Protein AF-S9W972-F1 (afdb_monomer_lite)

Radius of gyration: 30.28 Å; chains: 1; bounding box: 109×32×55 Å

Organism: NCBI:txid28005

Sequence (146 aa):
MIIKNVKKYFSFEVTILDDKNIRRRFRASNYQSTTKVKPFICTMPMRLDEGWNQIQFNLSDFTRRAYGTNYLETLRVQVHANCRIRRLYFSDRLYAEEELPPEFKLFLPISQQTQMQQQQQQQQQYQEEEEQGGHPQGDFGGEGAQ

pLDDT: mean 80.53, std 17.39, range [40.62, 97.19]

Structure (mmCIF, N/CA/C/O backbone):
data_AF-S9W972-F1
#
_entry.id   AF-S9W972-F1
#
loop_
_atom_site.group_PDB
_atom_site.id
_atom_site.type_symbol
_atom_site.label_atom_id
_atom_site.label_alt_id
_atom_site.label_comp_id
_atom_site.label_asym_id
_atom_site.label_entity_id
_atom_site.label_seq_id
_atom_site.pdbx_PDB_ins_code
_atom_site.Cartn_x
_atom_site.Cartn_y
_atom_site.Cartn_z
_atom_site.occupancy
_atom_site.B_iso_or_equiv
_atom_site.auth_seq_id
_atom_site.auth_comp_id
_atom_site.auth_asym_id
_atom_site.auth_atom_id
_atom_site.pdbx_PDB_model_num
ATOM 1 N N . MET A 1 1 ? -8.237 -0.457 1.711 1.00 89.56 1 MET A N 1
ATOM 2 C CA . MET A 1 1 ? -8.123 -1.247 2.961 1.00 89.56 1 MET A CA 1
ATOM 3 C C . MET A 1 1 ? -8.530 -0.383 4.145 1.00 89.56 1 MET A C 1
ATOM 5 O O . MET A 1 1 ? -8.123 0.766 4.198 1.00 89.56 1 MET A O 1
ATOM 9 N N . ILE A 1 2 ? -9.308 -0.915 5.085 1.00 90.75 2 ILE A N 1
ATOM 10 C CA . ILE A 1 2 ? -9.729 -0.210 6.303 1.00 90.75 2 ILE A CA 1
ATOM 11 C C . ILE A 1 2 ? -9.046 -0.852 7.510 1.00 90.75 2 ILE A C 1
ATOM 13 O O . ILE A 1 2 ? -9.285 -2.032 7.796 1.00 90.75 2 ILE A O 1
ATOM 17 N N . ILE A 1 3 ? -8.230 -0.078 8.227 1.00 92.62 3 ILE A N 1
ATOM 18 C CA . ILE A 1 3 ? -7.484 -0.544 9.402 1.00 92.62 3 ILE A CA 1
ATOM 19 C C . ILE A 1 3 ? -7.641 0.397 10.593 1.00 92.62 3 ILE A C 1
ATOM 21 O O . ILE A 1 3 ? -7.738 1.607 10.426 1.00 92.62 3 ILE A O 1
ATOM 25 N N . LYS A 1 4 ? -7.625 -0.143 11.813 1.00 91.56 4 LYS A N 1
ATOM 26 C CA . LYS A 1 4 ? -7.513 0.658 13.036 1.00 91.56 4 LYS A CA 1
ATOM 27 C C . LYS A 1 4 ? -6.048 0.817 13.422 1.00 91.56 4 LYS A C 1
ATOM 29 O O . LYS A 1 4 ? -5.347 -0.185 13.594 1.00 91.56 4 LYS A O 1
ATOM 34 N N . ASN A 1 5 ? -5.619 2.057 13.619 1.00 90.38 5 ASN A N 1
ATOM 35 C CA . ASN A 1 5 ? -4.315 2.363 14.184 1.00 90.38 5 ASN A CA 1
ATOM 36 C C . ASN A 1 5 ? -4.315 2.052 15.690 1.00 90.38 5 ASN A C 1
ATOM 38 O O . ASN A 1 5 ? -5.145 2.562 16.442 1.00 90.38 5 ASN A O 1
ATOM 42 N N . VAL A 1 6 ? -3.383 1.204 16.127 1.00 90.62 6 VAL A N 1
ATOM 43 C CA . VAL A 1 6 ? -3.184 0.827 17.540 1.00 90.62 6 VAL A CA 1
ATOM 44 C C . VAL A 1 6 ? -1.919 1.454 18.139 1.00 90.62 6 VAL A C 1
ATOM 46 O O . VAL A 1 6 ? -1.418 0.964 19.146 1.00 90.62 6 VAL A O 1
ATOM 49 N N . LYS A 1 7 ? -1.385 2.516 17.512 1.00 87.75 7 LYS A N 1
ATOM 50 C CA . LYS A 1 7 ? -0.168 3.239 17.932 1.00 87.75 7 LYS A CA 1
ATOM 51 C C . LYS A 1 7 ? 1.073 2.335 18.057 1.00 87.75 7 LYS A C 1
ATOM 53 O O . LYS A 1 7 ? 1.954 2.581 18.872 1.00 87.75 7 LYS A O 1
ATOM 58 N N . LYS A 1 8 ? 1.147 1.275 17.245 1.00 91.25 8 LYS A N 1
ATOM 59 C CA . LYS A 1 8 ? 2.287 0.343 17.159 1.00 91.25 8 LYS A CA 1
ATOM 60 C C . LYS A 1 8 ? 2.819 0.274 15.732 1.00 91.25 8 LYS A C 1
ATOM 62 O O . LYS A 1 8 ? 2.168 0.736 14.794 1.00 91.25 8 LYS A O 1
ATOM 67 N N . TYR A 1 9 ? 3.993 -0.329 15.559 1.00 92.38 9 TYR A N 1
ATOM 68 C CA . TYR A 1 9 ? 4.568 -0.529 14.234 1.00 92.38 9 TYR A CA 1
ATOM 69 C C . TYR A 1 9 ? 3.726 -1.475 13.389 1.00 92.38 9 TYR A C 1
ATOM 71 O O . TYR A 1 9 ? 3.408 -2.587 13.809 1.00 92.38 9 TYR A O 1
ATOM 79 N N . PHE A 1 10 ? 3.405 -0.999 12.193 1.00 93.44 10 PHE A N 1
ATOM 80 C CA . PHE A 1 10 ? 2.565 -1.659 11.215 1.00 93.44 10 PHE A CA 1
ATOM 81 C C . PHE A 1 10 ? 3.199 -1.542 9.831 1.00 93.44 10 PHE A C 1
ATOM 83 O O . PHE A 1 10 ? 3.764 -0.508 9.455 1.00 93.44 10 PHE A O 1
ATOM 90 N N . SER A 1 11 ? 3.072 -2.612 9.057 1.00 94.62 11 SER A N 1
ATOM 91 C CA . SER A 1 11 ? 3.451 -2.633 7.655 1.00 94.62 11 SER A CA 1
ATOM 92 C C . SER A 1 11 ? 2.576 -3.601 6.868 1.00 94.62 11 SER A C 1
ATOM 94 O O . SER A 1 11 ? 2.007 -4.553 7.404 1.00 94.62 11 SER A O 1
ATOM 96 N N . PHE A 1 12 ? 2.484 -3.369 5.566 1.00 95.69 12 PHE A N 1
ATOM 97 C CA . PHE A 1 12 ? 1.918 -4.330 4.630 1.00 95.69 12 PHE A CA 1
ATOM 98 C C . PHE A 1 12 ? 2.777 -4.394 3.372 1.00 95.69 12 PHE A C 1
ATOM 100 O O . PHE A 1 12 ? 3.486 -3.445 3.027 1.00 95.69 12 PHE A O 1
ATOM 107 N N . GLU A 1 13 ? 2.722 -5.535 2.699 1.00 96.44 13 GLU A N 1
ATOM 108 C CA . GLU A 1 13 ? 3.431 -5.812 1.461 1.00 96.44 13 GLU A CA 1
ATOM 109 C C . GLU A 1 13 ? 2.458 -6.260 0.380 1.00 96.44 13 GLU A C 1
ATOM 111 O O . GLU A 1 13 ? 1.607 -7.116 0.607 1.00 96.44 13 GLU A O 1
ATOM 116 N N . VAL A 1 14 ? 2.626 -5.719 -0.819 1.00 97.00 14 VAL A N 1
ATOM 117 C CA . VAL A 1 14 ? 1.921 -6.158 -2.021 1.00 97.00 14 VAL A CA 1
ATOM 118 C C . VAL A 1 14 ? 2.957 -6.563 -3.053 1.00 97.00 14 VAL A C 1
ATOM 120 O O . VAL A 1 14 ? 3.853 -5.789 -3.382 1.00 97.00 14 VAL A O 1
ATOM 123 N N . THR A 1 15 ? 2.862 -7.794 -3.538 1.00 97.00 15 THR A N 1
ATOM 124 C CA . THR A 1 15 ? 3.679 -8.300 -4.641 1.00 97.00 15 THR A CA 1
ATOM 125 C C . THR A 1 15 ? 2.872 -8.203 -5.920 1.00 97.00 15 THR A C 1
ATOM 127 O O . THR A 1 15 ? 1.765 -8.735 -5.984 1.00 97.00 15 THR A O 1
ATOM 130 N N . ILE A 1 16 ? 3.438 -7.540 -6.918 1.00 96.38 16 ILE A N 1
ATOM 131 C CA . ILE A 1 16 ? 2.837 -7.308 -8.227 1.00 96.38 16 ILE A CA 1
ATOM 132 C C . ILE A 1 16 ? 3.680 -7.940 -9.331 1.00 96.38 16 ILE A C 1
ATOM 134 O O . ILE A 1 16 ? 4.880 -8.181 -9.147 1.00 96.38 16 ILE A O 1
ATOM 138 N N . LEU A 1 17 ? 3.044 -8.158 -10.474 1.00 96.69 17 LEU A N 1
ATOM 139 C CA . LEU A 1 17 ? 3.691 -8.457 -11.741 1.00 96.69 17 LEU A CA 1
ATOM 140 C C . LEU A 1 17 ? 3.626 -7.216 -12.641 1.00 96.69 17 LEU A C 1
ATOM 142 O O . LEU A 1 17 ? 2.575 -6.575 -12.737 1.00 96.69 17 LEU A O 1
ATOM 146 N N . ASP A 1 18 ? 4.751 -6.864 -13.259 1.00 94.69 18 ASP A N 1
ATOM 147 C CA . ASP A 1 18 ? 4.829 -5.785 -14.247 1.00 94.69 18 ASP A CA 1
ATOM 148 C C . ASP A 1 18 ? 4.800 -6.312 -15.694 1.00 94.69 18 ASP A C 1
ATOM 150 O O . ASP A 1 18 ? 4.931 -7.513 -15.934 1.00 94.69 18 ASP A O 1
ATOM 154 N N . ASP A 1 19 ? 4.655 -5.406 -16.664 1.00 94.81 19 ASP A N 1
ATOM 155 C CA . ASP A 1 19 ? 4.678 -5.700 -18.110 1.00 94.81 19 ASP A CA 1
ATOM 156 C C . ASP A 1 19 ? 5.986 -6.331 -18.623 1.00 94.81 19 ASP A C 1
ATOM 158 O O . ASP A 1 19 ? 6.006 -6.946 -19.690 1.00 94.81 19 ASP A O 1
ATOM 162 N N . LYS A 1 20 ? 7.070 -6.241 -17.848 1.00 93.19 20 LYS A N 1
ATOM 163 C CA . LYS A 1 20 ? 8.351 -6.911 -18.111 1.00 93.19 20 LYS A CA 1
ATOM 164 C C . LYS A 1 20 ? 8.431 -8.298 -17.474 1.00 93.19 20 LYS A C 1
ATOM 166 O O . LYS A 1 20 ? 9.500 -8.908 -17.485 1.00 93.19 20 LYS A O 1
ATOM 171 N N . ASN A 1 21 ? 7.321 -8.799 -16.932 1.00 93.75 21 ASN A N 1
ATOM 172 C CA . ASN A 1 21 ? 7.218 -10.081 -16.244 1.00 93.75 21 ASN A CA 1
ATOM 173 C C . ASN A 1 21 ? 8.147 -10.190 -15.013 1.00 93.75 21 ASN A C 1
ATOM 175 O O . ASN A 1 21 ? 8.567 -11.275 -14.605 1.00 93.75 21 ASN A O 1
ATOM 179 N N . ILE A 1 22 ? 8.489 -9.050 -14.407 1.00 94.44 22 ILE A N 1
ATOM 180 C CA . ILE A 1 22 ? 9.294 -8.931 -13.196 1.00 94.44 22 ILE A CA 1
ATOM 181 C C . ILE A 1 22 ? 8.360 -8.790 -12.000 1.00 94.44 22 ILE A C 1
ATOM 183 O O . ILE A 1 22 ? 7.452 -7.959 -11.946 1.00 94.44 22 ILE A O 1
ATOM 187 N N . ARG A 1 23 ? 8.638 -9.590 -10.971 1.00 95.62 23 ARG A N 1
ATOM 188 C CA . ARG A 1 23 ? 7.923 -9.520 -9.699 1.00 95.62 23 ARG A CA 1
ATOM 189 C C . ARG A 1 23 ? 8.503 -8.403 -8.850 1.00 95.62 23 ARG A C 1
ATOM 191 O O . ARG A 1 23 ? 9.686 -8.430 -8.500 1.00 95.62 23 ARG A O 1
ATOM 198 N N . ARG A 1 24 ? 7.663 -7.441 -8.480 1.00 95.44 24 ARG A N 1
ATOM 199 C CA . ARG A 1 24 ? 8.056 -6.309 -7.634 1.00 95.44 24 ARG A CA 1
ATOM 200 C C . ARG A 1 24 ? 7.228 -6.274 -6.374 1.00 95.44 24 ARG A C 1
ATOM 202 O O . ARG A 1 24 ? 6.072 -6.684 -6.355 1.00 95.44 24 ARG A O 1
ATOM 209 N N . ARG A 1 25 ? 7.828 -5.774 -5.304 1.00 97.19 25 ARG A N 1
ATOM 210 C CA . ARG A 1 25 ? 7.195 -5.721 -3.997 1.00 97.19 25 ARG A CA 1
ATOM 211 C C . ARG A 1 25 ? 7.101 -4.297 -3.489 1.00 97.19 25 ARG A C 1
ATOM 213 O O . ARG A 1 25 ? 8.107 -3.622 -3.305 1.00 97.19 25 ARG A O 1
ATOM 220 N N . PHE A 1 26 ? 5.891 -3.879 -3.179 1.00 96.75 26 PHE A N 1
ATOM 221 C CA . PHE A 1 26 ? 5.610 -2.629 -2.504 1.00 96.75 26 PHE A CA 1
ATOM 222 C C . PHE A 1 26 ? 5.425 -2.902 -1.023 1.00 96.75 26 PHE A C 1
ATOM 224 O O . PHE A 1 26 ? 4.502 -3.611 -0.643 1.00 96.75 26 PHE A O 1
ATOM 231 N N . ARG A 1 27 ? 6.304 -2.356 -0.186 1.00 96.38 27 ARG A N 1
ATOM 232 C CA . ARG A 1 27 ? 6.153 -2.372 1.267 1.00 96.38 27 ARG A CA 1
ATOM 233 C C . ARG A 1 27 ? 5.784 -0.973 1.718 1.00 96.38 27 ARG A C 1
ATOM 235 O O . ARG A 1 27 ? 6.561 -0.048 1.508 1.00 96.38 27 ARG A O 1
ATOM 242 N N . ALA A 1 28 ? 4.652 -0.822 2.381 1.00 95.31 28 ALA A N 1
ATOM 243 C CA . ALA A 1 28 ? 4.316 0.416 3.060 1.00 95.31 28 ALA A CA 1
ATOM 244 C C . ALA A 1 28 ? 4.444 0.193 4.572 1.00 95.31 28 ALA A C 1
ATOM 246 O O . ALA A 1 28 ? 4.014 -0.842 5.085 1.00 95.31 28 ALA A O 1
ATOM 247 N N . SER A 1 29 ? 5.049 1.140 5.291 1.00 94.31 29 SER A N 1
ATOM 248 C CA . SER A 1 29 ? 5.272 1.017 6.738 1.00 94.31 29 SER A CA 1
ATOM 249 C C . SER A 1 29 ? 5.208 2.352 7.469 1.00 94.31 29 SER A C 1
ATOM 251 O O . SER A 1 29 ? 5.536 3.387 6.895 1.00 94.31 29 SER A O 1
ATOM 253 N N . ASN A 1 30 ? 4.791 2.332 8.737 1.00 92.50 30 ASN A N 1
ATOM 254 C CA . ASN A 1 30 ? 4.650 3.541 9.560 1.00 92.50 30 ASN A CA 1
ATOM 255 C C . ASN A 1 30 ? 5.916 3.928 10.349 1.00 92.50 30 ASN A C 1
ATOM 257 O O . ASN A 1 30 ? 5.959 4.993 10.953 1.00 92.50 30 ASN A O 1
ATOM 261 N N . TYR A 1 31 ? 6.943 3.076 10.347 1.00 89.25 31 TYR A N 1
ATOM 262 C CA . TYR A 1 31 ? 8.236 3.324 10.999 1.00 89.25 31 TYR A CA 1
ATOM 263 C C . TYR A 1 31 ? 9.314 3.818 10.029 1.00 89.25 31 TYR A C 1
ATOM 265 O O . TYR A 1 31 ? 10.445 4.089 10.427 1.00 89.25 31 TYR A O 1
ATOM 273 N N . GLN A 1 32 ? 8.990 3.891 8.741 1.00 89.19 32 GLN A N 1
ATOM 274 C CA . GLN A 1 32 ? 9.898 4.380 7.723 1.00 89.19 32 GLN A CA 1
ATOM 275 C C . GLN A 1 32 ? 9.545 5.822 7.377 1.00 89.19 32 GLN A C 1
ATOM 277 O O . GLN A 1 32 ? 8.376 6.132 7.181 1.00 89.19 32 GLN A O 1
ATOM 282 N N . SER A 1 33 ? 10.557 6.684 7.278 1.00 89.69 33 SER A N 1
ATOM 283 C CA . SER A 1 33 ? 10.365 8.114 6.986 1.00 89.69 33 SER A CA 1
ATOM 284 C C . SER A 1 33 ? 10.619 8.472 5.522 1.00 89.69 33 SER A C 1
ATOM 286 O O . SER A 1 33 ? 10.138 9.495 5.048 1.00 89.69 33 SER A O 1
ATOM 288 N N . THR A 1 34 ? 11.379 7.644 4.798 1.00 91.31 34 THR A N 1
ATOM 289 C CA . THR A 1 34 ? 11.816 7.928 3.425 1.00 91.31 34 THR A CA 1
ATOM 290 C C . THR A 1 34 ? 11.442 6.811 2.463 1.00 91.31 34 THR A C 1
ATOM 292 O O . THR A 1 34 ? 11.602 5.621 2.763 1.00 91.31 34 THR A O 1
ATOM 295 N N . THR A 1 35 ? 10.978 7.207 1.278 1.00 93.88 35 THR A N 1
ATOM 296 C CA . THR A 1 35 ? 10.753 6.281 0.169 1.00 93.88 35 THR A CA 1
ATOM 297 C C . THR A 1 35 ? 12.096 5.803 -0.369 1.00 93.88 35 THR A C 1
ATOM 299 O O . THR A 1 35 ? 12.976 6.610 -0.659 1.00 93.88 35 THR A O 1
ATOM 302 N N . LYS A 1 36 ? 12.261 4.487 -0.512 1.00 93.56 36 LYS A N 1
ATOM 303 C CA . LYS A 1 36 ? 13.447 3.883 -1.132 1.00 93.56 36 LYS A CA 1
ATOM 304 C C . LYS A 1 36 ? 13.006 2.938 -2.234 1.00 93.56 36 LYS A C 1
ATOM 306 O O . LYS A 1 36 ? 12.277 1.982 -1.972 1.00 93.56 36 LYS A O 1
ATOM 311 N N . VAL A 1 37 ? 13.482 3.197 -3.444 1.00 94.94 37 VAL A N 1
ATOM 312 C CA . VAL A 1 37 ? 13.213 2.366 -4.615 1.00 94.94 37 VAL A CA 1
ATOM 313 C C . VAL A 1 37 ? 14.435 1.493 -4.869 1.00 94.94 37 VAL A C 1
ATOM 315 O O . VAL A 1 37 ? 15.520 1.989 -5.155 1.00 94.94 37 VAL A O 1
ATOM 318 N N . LYS A 1 38 ? 14.268 0.180 -4.726 1.00 94.25 38 LYS A N 1
ATOM 319 C CA . LYS A 1 38 ? 15.233 -0.840 -5.156 1.00 94.25 38 LYS A CA 1
ATOM 320 C C . LYS A 1 38 ? 14.619 -1.641 -6.307 1.00 94.25 38 LYS A C 1
ATOM 322 O O . LYS A 1 38 ? 13.391 -1.683 -6.399 1.00 94.25 38 LYS A O 1
ATOM 327 N N . PRO A 1 39 ? 15.415 -2.351 -7.128 1.00 91.81 39 PRO A N 1
ATOM 328 C CA . PRO A 1 39 ? 14.909 -3.067 -8.303 1.00 91.81 39 PRO A CA 1
ATOM 329 C C . PRO A 1 39 ? 13.693 -3.970 -8.031 1.00 91.81 39 PRO A C 1
ATOM 331 O O . PRO A 1 39 ? 12.717 -3.916 -8.770 1.00 91.81 39 PRO A O 1
ATOM 334 N N . PHE A 1 40 ? 13.700 -4.726 -6.930 1.00 94.06 40 PHE A N 1
ATOM 335 C CA . PHE A 1 40 ? 12.621 -5.670 -6.597 1.00 94.06 40 PHE A CA 1
ATOM 336 C C . PHE A 1 40 ? 11.715 -5.218 -5.451 1.00 94.06 40 PHE A C 1
ATOM 338 O O . PHE A 1 40 ? 10.687 -5.843 -5.198 1.00 94.06 40 PHE A O 1
ATOM 345 N N . ILE A 1 41 ? 12.103 -4.174 -4.715 1.00 95.31 41 ILE A N 1
ATOM 346 C CA . ILE A 1 41 ? 11.344 -3.699 -3.559 1.00 95.31 41 ILE A CA 1
ATOM 347 C C . ILE A 1 41 ? 11.308 -2.177 -3.508 1.00 95.31 41 ILE A C 1
ATOM 349 O O . ILE A 1 41 ? 12.343 -1.515 -3.509 1.00 95.31 41 ILE A O 1
ATOM 353 N N . CYS A 1 42 ? 10.108 -1.629 -3.400 1.00 95.81 42 CYS A N 1
ATOM 354 C CA . CYS A 1 42 ? 9.879 -0.230 -3.102 1.00 95.81 42 CYS A CA 1
ATOM 355 C C . CYS A 1 42 ? 9.314 -0.139 -1.688 1.00 95.81 42 CYS A C 1
ATOM 357 O O . CYS A 1 42 ? 8.270 -0.718 -1.385 1.00 95.81 42 CYS A O 1
ATOM 359 N N . THR A 1 43 ? 10.028 0.553 -0.808 1.00 95.69 43 THR A N 1
ATOM 360 C CA . THR A 1 43 ? 9.593 0.778 0.568 1.00 95.69 43 THR A CA 1
ATOM 361 C C . THR A 1 43 ? 9.099 2.210 0.712 1.00 95.69 43 THR A C 1
ATOM 363 O O . THR A 1 43 ? 9.873 3.130 0.444 1.00 95.69 43 THR A O 1
ATOM 366 N N . MET A 1 44 ? 7.852 2.398 1.137 1.00 95.25 44 MET A N 1
ATOM 367 C CA . MET A 1 44 ? 7.198 3.701 1.259 1.00 95.25 44 MET A CA 1
ATOM 368 C C . MET A 1 44 ? 6.801 3.988 2.712 1.00 95.25 44 MET A C 1
ATOM 370 O O . MET A 1 44 ? 6.358 3.076 3.424 1.00 95.25 44 MET A O 1
ATOM 374 N N . PRO A 1 45 ? 6.933 5.248 3.152 1.00 94.06 45 PRO A N 1
ATOM 375 C CA . PRO A 1 45 ? 6.390 5.692 4.423 1.00 94.06 45 PRO A CA 1
ATOM 376 C C . PRO A 1 45 ? 4.857 5.747 4.346 1.00 94.06 45 PRO A C 1
ATOM 378 O O . PRO A 1 45 ? 4.291 6.097 3.311 1.00 94.06 45 PRO A O 1
ATOM 381 N N . MET A 1 46 ? 4.179 5.443 5.449 1.00 91.50 46 MET A N 1
ATOM 382 C CA . MET A 1 46 ? 2.766 5.771 5.640 1.00 91.50 46 MET A CA 1
ATOM 383 C C . MET A 1 46 ? 2.580 6.511 6.957 1.00 91.50 46 MET A C 1
ATOM 385 O O . MET A 1 46 ? 3.266 6.231 7.940 1.00 91.50 46 MET A O 1
ATOM 389 N N . ARG A 1 47 ? 1.609 7.416 6.988 1.00 89.38 47 ARG A N 1
ATOM 390 C CA . ARG A 1 47 ? 1.105 8.007 8.225 1.00 89.38 47 ARG A CA 1
ATOM 391 C C . ARG A 1 47 ? -0.287 7.450 8.481 1.00 89.38 47 ARG A C 1
ATOM 393 O O . ARG A 1 47 ? -1.036 7.222 7.536 1.00 89.38 47 ARG A O 1
ATOM 400 N N . LEU A 1 48 ? -0.570 7.162 9.744 1.00 89.62 48 LEU A N 1
ATOM 401 C CA . LEU A 1 48 ? -1.857 6.651 10.196 1.00 89.62 48 LEU A CA 1
ATOM 402 C C . LEU A 1 48 ? -2.354 7.571 11.296 1.00 89.62 48 LEU A C 1
ATOM 404 O O . LEU A 1 48 ? -1.636 7.791 12.274 1.00 89.62 48 LEU A O 1
ATOM 408 N N . ASP A 1 49 ? -3.581 8.042 11.153 1.00 89.94 49 ASP A N 1
ATOM 409 C CA . ASP A 1 49 ? -4.246 8.867 12.149 1.00 89.94 49 ASP A CA 1
ATOM 410 C C . ASP A 1 49 ? -4.787 7.997 13.287 1.00 89.94 49 ASP A C 1
ATOM 412 O O . ASP A 1 49 ? -4.767 6.758 13.232 1.00 89.94 49 ASP A O 1
ATOM 416 N N . GLU A 1 50 ? -5.237 8.625 14.368 1.00 88.38 50 GLU A N 1
ATOM 417 C CA . GLU A 1 50 ? -5.859 7.902 15.472 1.00 88.38 50 GLU A CA 1
ATOM 418 C C . GLU A 1 50 ? -7.231 7.347 15.056 1.00 88.38 50 GLU A C 1
ATOM 420 O O . GLU A 1 50 ? -8.041 8.030 14.442 1.00 88.38 50 GLU A O 1
ATOM 425 N N . GLY A 1 51 ? -7.510 6.084 15.399 1.00 89.44 51 GLY A N 1
ATOM 426 C CA . GLY A 1 51 ? -8.787 5.444 15.072 1.00 89.44 51 GLY A CA 1
ATOM 427 C C . GLY A 1 51 ? -8.772 4.648 13.764 1.00 89.44 51 GLY A C 1
ATOM 428 O O . GLY A 1 51 ? -7.810 3.929 13.473 1.00 89.44 51 GLY A O 1
ATOM 429 N N . TRP A 1 52 ? -9.892 4.671 13.038 1.00 90.00 52 TRP A N 1
ATOM 430 C CA . TRP A 1 52 ? -10.084 3.921 11.793 1.00 90.00 52 TRP A CA 1
ATOM 431 C C . TRP A 1 52 ? -9.585 4.729 10.596 1.00 90.00 52 TRP A C 1
ATOM 433 O O . TRP A 1 52 ? -10.041 5.836 10.361 1.00 90.00 52 TRP A O 1
ATOM 443 N N . ASN A 1 53 ? -8.678 4.139 9.826 1.00 89.81 53 ASN A N 1
ATOM 444 C CA . ASN A 1 53 ? -8.053 4.736 8.657 1.00 89.81 53 ASN A CA 1
ATOM 445 C C . ASN A 1 53 ? -8.449 3.953 7.404 1.00 89.81 53 ASN A C 1
ATOM 447 O O . ASN A 1 53 ? -8.340 2.720 7.373 1.00 89.81 53 ASN A O 1
ATOM 451 N N . GLN A 1 54 ? -8.848 4.666 6.354 1.00 89.19 54 GLN A N 1
ATOM 452 C CA . GLN A 1 54 ? -9.035 4.098 5.025 1.00 89.19 54 GLN A CA 1
ATOM 453 C C . GLN A 1 54 ? -7.779 4.342 4.187 1.00 89.19 54 GLN A C 1
ATOM 455 O O . GLN A 1 54 ? -7.507 5.446 3.736 1.00 89.19 54 GLN A O 1
ATOM 460 N N . ILE A 1 55 ? -7.014 3.279 3.959 1.00 89.81 55 ILE A N 1
ATOM 461 C CA . ILE A 1 55 ? -5.821 3.303 3.118 1.00 89.81 55 ILE A CA 1
ATOM 462 C C . ILE A 1 55 ? -6.211 2.932 1.697 1.00 89.81 55 ILE A C 1
ATOM 464 O O . ILE A 1 55 ? -6.709 1.829 1.438 1.00 89.81 55 ILE A O 1
ATOM 468 N N . GLN A 1 56 ? -5.922 3.836 0.776 1.00 90.56 56 GLN A N 1
ATOM 469 C CA . GLN A 1 56 ? -6.019 3.609 -0.656 1.00 90.56 56 GLN A CA 1
ATOM 470 C C . GLN A 1 56 ? -4.609 3.488 -1.218 1.00 90.56 56 GLN A C 1
ATOM 472 O O . GLN A 1 56 ? -3.727 4.285 -0.901 1.00 90.56 56 GLN A O 1
ATOM 477 N N . PHE A 1 57 ? -4.381 2.449 -2.012 1.00 92.75 57 PHE A N 1
ATOM 478 C CA . PHE A 1 57 ? -3.055 2.130 -2.511 1.00 92.75 57 PHE A CA 1
ATOM 479 C C . PHE A 1 57 ? -3.121 1.910 -4.018 1.00 92.75 57 PHE A C 1
ATOM 481 O O . PHE A 1 57 ? -3.526 0.843 -4.475 1.00 92.75 57 PHE A O 1
ATOM 488 N N . ASN A 1 58 ? -2.764 2.943 -4.784 1.00 93.31 58 ASN A N 1
ATOM 489 C CA . ASN A 1 58 ? -2.844 2.894 -6.238 1.00 93.31 58 ASN A CA 1
ATOM 490 C C . ASN A 1 58 ? -1.642 2.148 -6.841 1.00 93.31 58 ASN A C 1
ATOM 492 O O . ASN A 1 58 ? -0.581 2.725 -7.085 1.00 93.31 58 ASN A O 1
ATOM 496 N N . LEU A 1 59 ? -1.823 0.851 -7.087 1.00 93.00 59 LEU A N 1
ATOM 497 C CA . LEU A 1 59 ? -0.780 -0.029 -7.610 1.00 93.00 59 LEU A CA 1
ATOM 498 C C . LEU A 1 59 ? -0.287 0.378 -9.003 1.00 93.00 59 LEU A C 1
ATOM 500 O O . LEU A 1 59 ? 0.918 0.295 -9.256 1.00 93.00 59 LEU A O 1
ATOM 504 N N . SER A 1 60 ? -1.169 0.845 -9.889 1.00 92.56 60 SER A N 1
ATOM 505 C CA . SER A 1 60 ? -0.787 1.221 -11.254 1.00 92.56 60 SER A CA 1
ATOM 506 C C . SER A 1 60 ? 0.119 2.451 -11.255 1.00 92.56 60 SER A C 1
ATOM 508 O O . SER A 1 60 ? 1.220 2.412 -11.812 1.00 92.56 60 SER A O 1
ATOM 510 N N . ASP A 1 61 ? -0.268 3.493 -10.522 1.00 93.69 61 ASP A N 1
ATOM 511 C CA . ASP A 1 61 ? 0.522 4.717 -10.404 1.00 93.69 61 ASP A CA 1
ATOM 512 C C . ASP A 1 61 ? 1.859 4.488 -9.700 1.00 93.69 61 ASP A C 1
ATOM 514 O O . ASP A 1 61 ? 2.869 5.093 -10.070 1.00 93.69 61 ASP A O 1
ATOM 518 N N . PHE A 1 62 ? 1.898 3.649 -8.659 1.00 94.12 62 PHE A N 1
ATOM 519 C CA . PHE A 1 62 ? 3.151 3.357 -7.961 1.00 94.12 62 PHE A CA 1
ATOM 520 C C . PHE A 1 62 ? 4.119 2.558 -8.833 1.00 94.12 62 PHE A C 1
ATOM 522 O O . PHE A 1 62 ? 5.317 2.840 -8.820 1.00 94.12 62 PHE A O 1
ATOM 529 N N . THR A 1 63 ? 3.617 1.619 -9.635 1.00 93.94 63 THR A N 1
ATOM 530 C CA . THR A 1 63 ? 4.438 0.838 -10.576 1.00 93.94 63 THR A CA 1
ATOM 531 C C . THR A 1 63 ? 5.030 1.727 -11.665 1.00 93.94 63 THR A C 1
ATOM 533 O O . THR A 1 63 ? 6.238 1.669 -11.926 1.00 93.94 63 THR A O 1
ATOM 536 N N . ARG A 1 64 ? 4.222 2.645 -12.207 1.00 94.62 64 ARG A N 1
ATOM 537 C CA . ARG A 1 64 ? 4.673 3.616 -13.206 1.00 94.62 64 ARG A CA 1
ATOM 538 C C . ARG A 1 64 ? 5.691 4.601 -12.635 1.00 94.62 64 ARG A C 1
ATOM 540 O O . ARG A 1 64 ? 6.727 4.819 -13.252 1.00 94.62 64 ARG A O 1
ATOM 547 N N . ARG A 1 65 ? 5.445 5.158 -11.445 1.00 93.38 65 ARG A N 1
ATOM 548 C CA . ARG A 1 65 ? 6.343 6.150 -10.823 1.00 93.38 65 ARG A CA 1
ATOM 549 C C . ARG A 1 65 ? 7.659 5.562 -10.322 1.00 93.38 65 ARG A C 1
ATOM 551 O O . ARG A 1 65 ? 8.686 6.217 -10.438 1.00 93.38 65 ARG A O 1
ATOM 558 N N . ALA A 1 66 ? 7.643 4.358 -9.751 1.00 93.62 66 ALA A N 1
ATOM 559 C CA . ALA A 1 66 ? 8.850 3.757 -9.185 1.00 93.62 66 ALA A CA 1
ATOM 560 C C . ALA A 1 66 ? 9.742 3.097 -10.247 1.00 93.62 66 ALA A C 1
ATOM 562 O O . ALA A 1 66 ? 10.963 3.123 -10.111 1.00 93.62 66 ALA A O 1
ATOM 563 N N . TYR A 1 67 ? 9.148 2.493 -11.281 1.00 93.31 67 TYR A N 1
ATOM 564 C CA . TYR A 1 67 ? 9.874 1.624 -12.214 1.00 93.31 67 TYR A CA 1
ATOM 565 C C . TYR A 1 67 ? 9.677 1.968 -13.694 1.00 93.31 67 TYR A C 1
ATOM 567 O O . TYR A 1 67 ? 10.346 1.372 -14.536 1.00 93.31 67 TYR A O 1
ATOM 575 N N . GLY A 1 68 ? 8.774 2.896 -14.031 1.00 93.94 68 GLY A N 1
ATOM 576 C CA . GLY A 1 68 ? 8.464 3.233 -15.424 1.00 93.94 68 GLY A CA 1
ATOM 577 C C . GLY A 1 68 ? 7.801 2.089 -16.197 1.00 93.94 68 GLY A C 1
ATOM 578 O O . GLY A 1 68 ? 7.954 2.007 -17.409 1.00 93.94 68 GLY A O 1
ATOM 579 N N . THR A 1 69 ? 7.111 1.184 -15.496 1.00 94.88 69 THR A N 1
ATOM 580 C CA . THR A 1 69 ? 6.449 -0.011 -16.062 1.00 94.88 69 THR A CA 1
ATOM 581 C C . THR A 1 69 ? 4.962 0.004 -15.734 1.00 94.88 69 THR A C 1
ATOM 583 O O . THR A 1 69 ? 4.539 0.727 -14.825 1.00 94.88 69 THR A O 1
ATOM 586 N N . ASN A 1 70 ? 4.162 -0.771 -16.462 1.00 95.06 70 ASN A N 1
ATOM 587 C CA . ASN A 1 70 ? 2.732 -0.884 -16.192 1.00 95.06 70 ASN A CA 1
ATOM 588 C C . ASN A 1 70 ? 2.426 -2.036 -15.231 1.00 95.06 70 ASN A C 1
ATOM 590 O O . ASN A 1 70 ? 3.096 -3.068 -15.224 1.00 95.06 70 ASN A O 1
ATOM 594 N N . TYR A 1 71 ? 1.397 -1.833 -14.411 1.00 94.06 71 TYR A N 1
ATOM 595 C CA . TYR A 1 71 ? 0.844 -2.860 -13.535 1.00 94.06 71 TYR A CA 1
ATOM 596 C C . TYR A 1 71 ? 0.005 -3.846 -14.355 1.00 94.06 71 TYR A C 1
ATOM 598 O O . TYR A 1 71 ? -0.865 -3.410 -15.108 1.00 94.06 71 TYR A O 1
ATOM 606 N N . LEU A 1 72 ? 0.256 -5.146 -14.185 1.00 94.38 72 LEU A N 1
ATOM 607 C CA . LEU A 1 72 ? -0.555 -6.219 -14.765 1.00 94.38 72 LEU A CA 1
ATOM 608 C C . LEU A 1 72 ? -1.486 -6.820 -13.714 1.00 94.38 72 LEU A C 1
ATOM 610 O O . LEU A 1 72 ? -2.704 -6.697 -13.806 1.00 94.38 72 LEU A O 1
ATOM 614 N N . GLU A 1 73 ? -0.910 -7.451 -12.693 1.00 94.06 73 GLU A N 1
ATOM 615 C CA . GLU A 1 73 ? -1.677 -8.167 -11.678 1.00 94.06 73 GLU A CA 1
ATOM 616 C C . GLU A 1 73 ? -1.015 -8.131 -10.299 1.00 94.06 73 GLU A C 1
ATOM 618 O O . GLU A 1 73 ? 0.184 -7.873 -10.141 1.00 94.06 73 GLU A O 1
ATOM 623 N N . THR A 1 74 ? -1.819 -8.413 -9.276 1.00 95.69 74 THR A N 1
ATOM 624 C CA . THR A 1 74 ? -1.357 -8.573 -7.899 1.00 95.69 74 THR A CA 1
ATOM 625 C C . THR A 1 74 ? -1.247 -10.054 -7.579 1.00 95.69 74 THR A C 1
ATOM 627 O O . THR A 1 74 ? -2.240 -10.769 -7.588 1.00 95.69 74 THR A O 1
ATOM 630 N N . LEU A 1 75 ? -0.045 -10.499 -7.224 1.00 95.88 75 LEU A N 1
ATOM 631 C CA . LEU A 1 75 ? 0.243 -11.900 -6.916 1.00 95.88 75 LEU A CA 1
ATOM 632 C C . LEU A 1 75 ? -0.037 -12.241 -5.451 1.00 95.88 75 LEU A C 1
ATOM 634 O O . LEU A 1 75 ? -0.509 -13.328 -5.128 1.00 95.88 75 LEU A O 1
ATOM 638 N N . ARG A 1 76 ? 0.323 -11.341 -4.529 1.00 96.00 76 ARG A N 1
ATOM 639 C CA . ARG A 1 76 ? 0.222 -11.612 -3.089 1.00 96.00 76 ARG A CA 1
ATOM 640 C C . ARG A 1 76 ? 0.083 -10.334 -2.285 1.00 96.00 76 ARG A C 1
ATOM 642 O O . ARG A 1 76 ? 0.870 -9.409 -2.462 1.00 96.00 76 ARG A O 1
ATOM 649 N N . VAL A 1 77 ? -0.830 -10.343 -1.321 1.00 95.94 77 VAL A N 1
ATOM 650 C CA . VAL A 1 77 ? -0.926 -9.322 -0.273 1.00 95.94 77 VAL A CA 1
ATOM 651 C C . VAL A 1 77 ? -0.532 -9.953 1.062 1.00 95.94 77 VAL A C 1
ATOM 653 O O . VAL A 1 77 ? -1.025 -11.019 1.420 1.00 95.94 77 VAL A O 1
ATOM 656 N N . GLN A 1 78 ? 0.385 -9.320 1.786 1.00 95.88 78 GLN A N 1
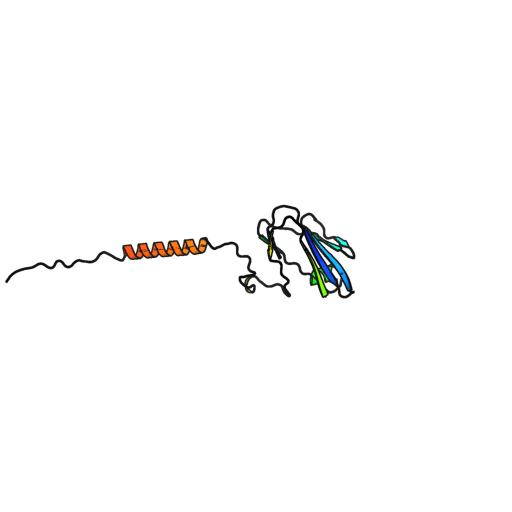ATOM 657 C CA . GLN A 1 78 ? 0.772 -9.690 3.144 1.00 95.88 78 GLN A CA 1
ATOM 658 C C . GLN A 1 78 ? 0.525 -8.504 4.062 1.00 95.88 78 GLN A C 1
ATOM 660 O O . GLN A 1 78 ? 0.986 -7.397 3.795 1.00 95.88 78 GLN A O 1
ATOM 665 N N . VAL A 1 79 ? -0.165 -8.739 5.167 1.00 94.44 79 VAL A N 1
ATOM 666 C CA . VAL A 1 79 ? -0.381 -7.725 6.195 1.00 94.44 79 VAL A CA 1
ATOM 667 C C . VAL A 1 79 ? 0.319 -8.199 7.460 1.00 94.44 79 VAL A C 1
ATOM 669 O O . VAL A 1 79 ? 0.101 -9.329 7.893 1.00 94.44 79 VAL A O 1
ATOM 672 N N . HIS A 1 80 ? 1.203 -7.368 8.015 1.00 93.19 80 HIS A N 1
ATOM 673 C CA . HIS A 1 80 ? 1.944 -7.701 9.231 1.00 93.19 80 HIS A CA 1
ATOM 674 C C . HIS A 1 80 ? 1.109 -7.418 10.489 1.00 93.19 80 HIS A C 1
ATOM 676 O O . HIS A 1 80 ? 0.026 -6.829 10.431 1.00 93.19 80 HIS A O 1
ATOM 682 N N . ALA A 1 81 ? 1.616 -7.869 11.639 1.00 89.75 81 ALA A N 1
ATOM 683 C CA . ALA A 1 81 ? 0.952 -7.769 12.937 1.00 89.75 81 ALA A CA 1
ATOM 684 C C . ALA A 1 81 ? 0.670 -6.315 13.386 1.00 89.75 81 ALA A C 1
ATOM 686 O O . ALA A 1 81 ? 1.043 -5.343 12.732 1.00 89.75 81 ALA A O 1
ATOM 687 N N . ASN A 1 82 ? 0.031 -6.177 14.554 1.00 89.12 82 ASN A N 1
ATOM 688 C CA . ASN A 1 82 ? -0.318 -4.896 15.182 1.00 89.12 82 ASN A CA 1
ATOM 689 C C . ASN A 1 82 ? -1.261 -4.011 14.349 1.00 89.12 82 ASN A C 1
ATOM 691 O O . ASN A 1 82 ? -1.141 -2.788 14.345 1.00 89.12 82 ASN A O 1
ATOM 695 N N . CYS A 1 83 ? -2.239 -4.615 13.683 1.00 88.19 83 CYS A N 1
ATOM 696 C CA . CYS A 1 83 ? -3.361 -3.899 13.087 1.00 88.19 83 CYS A CA 1
ATOM 697 C C . CYS A 1 83 ? -4.681 -4.584 13.443 1.00 88.19 83 CYS A C 1
ATOM 699 O O . CYS A 1 83 ? -4.718 -5.779 13.733 1.00 88.19 83 CYS A O 1
ATOM 701 N N . ARG A 1 84 ? -5.781 -3.825 13.421 1.00 91.56 84 ARG A N 1
ATOM 702 C CA . ARG A 1 84 ? -7.126 -4.412 13.347 1.00 91.56 84 ARG A CA 1
ATOM 703 C C . ARG A 1 84 ? -7.688 -4.106 11.974 1.00 91.56 84 ARG A C 1
ATOM 705 O O . ARG A 1 84 ? -7.908 -2.941 11.654 1.00 91.56 84 ARG A O 1
ATOM 712 N N . ILE A 1 85 ? -7.885 -5.135 11.166 1.00 91.38 85 ILE A N 1
ATOM 713 C CA . ILE A 1 85 ? -8.395 -5.000 9.803 1.00 91.38 85 ILE A CA 1
ATOM 714 C C . ILE A 1 85 ? -9.914 -5.137 9.863 1.00 91.38 85 ILE A C 1
ATOM 716 O O . ILE A 1 85 ? -10.418 -6.097 10.437 1.00 91.38 85 ILE A O 1
ATOM 720 N N . ARG A 1 86 ? -10.643 -4.180 9.281 1.00 90.31 86 ARG A N 1
ATOM 721 C CA . ARG A 1 86 ? -12.097 -4.311 9.084 1.00 90.31 86 ARG A CA 1
ATOM 722 C C . ARG A 1 86 ? -12.398 -4.903 7.718 1.00 90.31 86 ARG A C 1
ATOM 724 O O . ARG A 1 86 ? -13.230 -5.791 7.612 1.00 90.31 86 ARG A O 1
ATOM 731 N N . ARG A 1 87 ? -11.745 -4.382 6.672 1.00 88.75 87 ARG A N 1
ATOM 732 C CA . ARG A 1 87 ? -11.973 -4.775 5.273 1.00 88.75 87 ARG A CA 1
ATOM 733 C C . ARG A 1 87 ? -10.703 -4.615 4.442 1.00 88.75 87 ARG A C 1
ATOM 735 O O . ARG A 1 87 ? -10.004 -3.603 4.552 1.00 88.75 87 ARG A O 1
ATOM 742 N N . LEU A 1 88 ? -10.457 -5.569 3.554 1.00 90.75 88 LEU A N 1
ATOM 743 C CA . LEU A 1 88 ? -9.454 -5.491 2.498 1.00 90.75 88 LEU A CA 1
ATOM 744 C C . LEU A 1 88 ? -10.133 -5.906 1.195 1.00 90.75 88 LEU A C 1
ATOM 746 O O . LEU A 1 88 ? -10.702 -6.987 1.118 1.00 90.75 88 LEU A O 1
ATOM 750 N N . TYR A 1 89 ? -10.115 -5.016 0.211 1.00 90.69 89 TYR A N 1
ATOM 751 C CA . TYR A 1 89 ? -10.752 -5.214 -1.084 1.00 90.69 89 TYR A CA 1
ATOM 752 C C . TYR A 1 89 ? -9.912 -4.538 -2.165 1.00 90.69 89 TYR A C 1
ATOM 754 O O . TYR A 1 89 ? -9.161 -3.599 -1.874 1.00 90.69 89 TYR A O 1
ATOM 762 N N . PHE A 1 90 ? -10.053 -5.029 -3.391 1.00 90.75 90 PHE A N 1
ATOM 763 C CA . PHE A 1 90 ? -9.538 -4.384 -4.590 1.00 90.75 90 PHE A CA 1
ATOM 764 C C . PHE A 1 90 ? -10.644 -3.542 -5.219 1.00 90.75 90 PHE A C 1
ATOM 766 O O . PHE A 1 90 ? -11.820 -3.893 -5.146 1.00 90.75 90 PHE A O 1
ATOM 773 N N . SER A 1 91 ? -10.260 -2.424 -5.818 1.00 88.25 91 SER A N 1
ATOM 774 C CA . SER A 1 91 ? -11.153 -1.546 -6.565 1.00 88.25 91 SER A CA 1
ATOM 775 C C . SER A 1 91 ? -10.461 -1.148 -7.857 1.00 88.25 91 SER A C 1
ATOM 777 O O . SER A 1 91 ? -9.278 -0.816 -7.828 1.00 88.25 91 SER A O 1
ATOM 779 N N . ASP A 1 92 ? -11.201 -1.166 -8.962 1.00 84.00 92 ASP A N 1
ATOM 780 C CA . ASP A 1 92 ? -10.686 -0.762 -10.275 1.00 84.00 92 ASP A CA 1
ATOM 781 C C . ASP A 1 92 ? -10.413 0.750 -10.337 1.00 84.00 92 ASP A C 1
ATOM 783 O O . ASP A 1 92 ? -9.373 1.206 -10.805 1.00 84.00 92 ASP A O 1
ATOM 787 N N . ARG A 1 93 ? -11.314 1.538 -9.740 1.00 82.25 93 ARG A N 1
ATOM 788 C CA . ARG A 1 93 ? -11.211 2.997 -9.653 1.00 82.25 93 ARG A CA 1
ATOM 789 C C . ARG A 1 93 ? -11.356 3.504 -8.226 1.00 82.25 93 ARG A C 1
ATOM 791 O O . ARG A 1 93 ? -11.778 2.779 -7.322 1.00 82.25 93 ARG A O 1
ATOM 798 N N . LEU A 1 94 ? -11.014 4.775 -8.041 1.00 79.38 94 LEU A N 1
ATOM 799 C CA . LEU A 1 94 ? -11.266 5.489 -6.801 1.00 79.38 94 LEU A CA 1
ATOM 800 C C . LEU A 1 94 ? -12.760 5.819 -6.701 1.00 79.38 94 LEU A C 1
ATOM 802 O O . LEU A 1 94 ? -13.234 6.737 -7.359 1.00 79.38 94 LEU A O 1
ATOM 806 N N . TYR A 1 95 ? -13.489 5.056 -5.890 1.00 77.69 95 TYR A N 1
ATOM 807 C CA . TYR A 1 95 ? -14.892 5.336 -5.590 1.00 77.69 95 TYR A CA 1
ATOM 808 C C . TYR A 1 95 ? -15.000 6.365 -4.463 1.00 77.69 95 TYR A C 1
ATOM 810 O O . TYR A 1 95 ? -14.341 6.225 -3.426 1.00 77.69 95 TYR A O 1
ATOM 818 N N . ALA A 1 96 ? -15.842 7.378 -4.665 1.00 72.50 96 ALA A N 1
ATOM 819 C CA . ALA A 1 96 ? -16.239 8.299 -3.606 1.00 72.50 96 ALA A CA 1
ATOM 820 C C . ALA A 1 96 ? -17.148 7.587 -2.592 1.00 72.50 96 ALA A C 1
ATOM 822 O O . ALA A 1 96 ? -17.775 6.573 -2.906 1.00 72.50 96 ALA A O 1
ATOM 823 N N . GLU A 1 97 ? -17.233 8.116 -1.368 1.00 69.44 97 GLU A N 1
ATOM 824 C CA . GLU A 1 97 ? -18.037 7.506 -0.301 1.00 69.44 97 GLU A CA 1
ATOM 825 C C . GLU A 1 97 ? -19.510 7.347 -0.696 1.00 69.44 97 GLU A C 1
ATOM 827 O O . GLU A 1 97 ? -20.128 6.355 -0.331 1.00 69.44 97 GLU A O 1
ATOM 832 N N . GLU A 1 98 ? -20.055 8.253 -1.506 1.00 69.12 98 GLU A N 1
ATOM 833 C CA . GLU A 1 98 ? -21.444 8.225 -1.977 1.00 69.12 98 GLU A CA 1
ATOM 834 C C . GLU A 1 98 ? -21.766 7.004 -2.850 1.00 69.12 98 GLU A C 1
ATOM 836 O O . GLU A 1 98 ? -22.818 6.390 -2.665 1.00 69.12 98 GLU A O 1
ATOM 841 N N . GLU A 1 99 ? -20.836 6.612 -3.727 1.00 70.31 99 GLU A N 1
ATOM 842 C CA . GLU A 1 99 ? -20.979 5.480 -4.656 1.00 70.31 99 GLU A CA 1
ATOM 843 C C . GLU A 1 99 ? -20.714 4.124 -3.991 1.00 70.31 99 GLU A C 1
ATOM 845 O O . GLU A 1 99 ? -21.050 3.071 -4.538 1.00 70.31 99 GLU A O 1
ATOM 850 N N . LEU A 1 100 ? -20.085 4.126 -2.813 1.00 68.81 100 LEU A N 1
ATOM 851 C CA . LEU A 1 100 ? -19.781 2.903 -2.087 1.00 68.81 100 LEU A CA 1
ATOM 852 C C . LEU A 1 100 ? -21.074 2.322 -1.489 1.00 68.81 100 LEU A C 1
ATOM 854 O O . LEU A 1 100 ? -21.804 3.028 -0.782 1.00 68.81 100 LEU A O 1
ATOM 858 N N . PRO A 1 101 ? -21.352 1.020 -1.693 1.00 71.31 101 PRO A N 1
ATOM 859 C CA . PRO A 1 101 ? -22.456 0.357 -1.014 1.00 71.31 101 PRO A CA 1
ATOM 860 C C . PRO A 1 101 ? -22.357 0.545 0.513 1.00 71.31 101 PRO A C 1
ATOM 862 O O . PRO A 1 101 ? -21.246 0.692 1.043 1.00 71.31 101 PRO A O 1
ATOM 865 N N . PRO A 1 102 ? -23.476 0.492 1.261 1.00 64.88 102 PRO A N 1
ATOM 866 C CA . PRO A 1 102 ? -23.469 0.631 2.724 1.00 64.88 102 PRO A CA 1
ATOM 867 C C . PRO A 1 102 ? -22.493 -0.337 3.416 1.00 64.88 102 PRO A C 1
ATOM 869 O O . PRO A 1 102 ? -21.881 -0.026 4.437 1.00 64.88 102 PRO A O 1
ATOM 872 N N . GLU A 1 103 ? -22.272 -1.500 2.807 1.00 63.72 103 GLU A N 1
ATOM 873 C CA . GLU A 1 103 ? -21.320 -2.516 3.249 1.00 63.72 103 GLU A CA 1
ATOM 874 C C . GLU A 1 103 ? -19.849 -2.127 3.097 1.00 63.72 103 GLU A C 1
ATOM 876 O O . GLU A 1 103 ? -19.001 -2.829 3.631 1.00 63.72 103 GLU A O 1
ATOM 881 N N . PHE A 1 104 ? -19.511 -1.037 2.411 1.00 60.91 104 PHE A N 1
ATOM 882 C CA . PHE A 1 104 ? -18.136 -0.555 2.253 1.00 60.91 104 PHE A CA 1
ATOM 883 C C . PHE A 1 104 ? -17.897 0.808 2.904 1.00 60.91 104 PHE A C 1
ATOM 885 O O . PHE A 1 104 ? -16.750 1.101 3.247 1.00 60.91 104 PHE A O 1
ATOM 892 N N . LYS A 1 105 ? -18.962 1.571 3.185 1.00 64.62 105 LYS A N 1
ATOM 893 C CA . LYS A 1 105 ? -18.910 2.836 3.931 1.00 64.62 105 LYS A CA 1
ATOM 894 C C . LYS A 1 105 ? -18.323 2.653 5.334 1.00 64.62 105 LYS A C 1
ATOM 896 O O . LYS A 1 105 ? -18.530 1.625 6.004 1.00 64.62 105 LYS A O 1
ATOM 901 N N . LEU A 1 106 ? -17.558 3.650 5.776 1.00 61.12 106 LEU A N 1
ATOM 902 C CA . LEU A 1 106 ? -16.906 3.670 7.081 1.00 61.12 106 LEU A CA 1
ATOM 903 C C . LEU A 1 106 ? -17.879 4.211 8.134 1.00 61.12 106 LEU A C 1
ATOM 905 O O . LEU A 1 106 ? -17.630 5.233 8.756 1.00 61.12 106 LEU A O 1
ATOM 909 N N . PHE A 1 107 ? -18.991 3.515 8.373 1.00 57.66 107 PHE A N 1
ATOM 910 C CA . PHE A 1 107 ? -19.879 3.908 9.463 1.00 57.66 107 PHE A CA 1
ATOM 911 C C . PHE A 1 107 ? -19.136 3.747 10.797 1.00 57.66 107 PHE A C 1
ATOM 913 O O . PHE A 1 107 ? -18.799 2.625 11.210 1.00 57.66 107 PHE A O 1
ATOM 920 N N . LEU A 1 108 ? -18.851 4.879 11.446 1.00 56.00 108 LEU A N 1
ATOM 921 C CA . LEU A 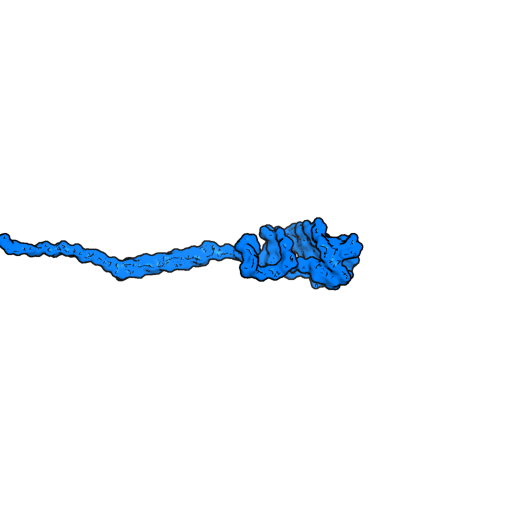1 108 ? -18.840 4.966 12.902 1.00 56.00 108 LEU A CA 1
ATOM 922 C C . LEU A 1 108 ? -20.263 4.620 13.372 1.00 56.00 108 LEU A C 1
ATOM 924 O O . LEU A 1 108 ? -21.219 4.917 12.656 1.00 56.00 108 LEU A O 1
ATOM 928 N N . PRO A 1 109 ? -20.447 3.943 14.511 1.00 47.03 109 PRO A N 1
ATOM 929 C CA . PRO A 1 109 ? -21.783 3.616 14.984 1.00 47.03 109 PRO A CA 1
ATOM 930 C C . PRO A 1 109 ? -22.517 4.915 15.355 1.00 47.03 109 PRO A C 1
ATOM 932 O O . PRO A 1 109 ? -22.350 5.432 16.452 1.00 47.03 109 PRO A O 1
ATOM 935 N N . ILE A 1 110 ? -23.341 5.442 14.444 1.00 52.94 110 ILE A N 1
ATOM 936 C CA . ILE A 1 110 ? -24.307 6.529 14.711 1.00 52.94 110 ILE A CA 1
ATOM 937 C C . ILE A 1 110 ? -25.602 5.944 15.316 1.00 52.94 110 ILE A C 1
ATOM 939 O O . ILE A 1 110 ? -26.611 6.625 15.476 1.00 52.94 110 ILE A O 1
ATOM 943 N N . SER A 1 111 ? -25.605 4.662 15.691 1.00 51.12 111 SER A N 1
ATOM 944 C CA . SER A 1 111 ? -26.809 3.952 16.128 1.00 51.12 111 SER A CA 1
ATOM 945 C C . SER A 1 111 ? -27.415 4.460 17.444 1.00 51.12 111 SER A C 1
ATOM 947 O O . SER A 1 111 ? -28.509 4.027 17.774 1.00 51.12 111 SER A O 1
ATOM 949 N N . GLN A 1 112 ? -26.779 5.388 18.173 1.00 50.09 112 GLN A N 1
ATOM 950 C CA . GLN A 1 112 ? -27.369 5.978 19.387 1.00 50.09 112 GLN A CA 1
ATOM 951 C C . GLN A 1 112 ? -27.918 7.405 19.220 1.00 50.09 112 GLN A C 1
ATOM 953 O O . GLN A 1 112 ? -28.881 7.746 19.899 1.00 50.09 112 GLN A O 1
ATOM 958 N N . GLN A 1 113 ? -27.383 8.240 18.320 1.00 51.06 113 GLN A N 1
ATOM 959 C CA . GLN A 1 113 ? -27.847 9.637 18.212 1.00 51.06 113 GLN A CA 1
ATOM 960 C C . GLN A 1 113 ? -29.191 9.760 17.486 1.00 51.06 113 GLN A C 1
ATOM 962 O O . GLN A 1 113 ? -30.062 10.497 17.942 1.00 51.06 113 GLN A O 1
ATOM 967 N N . THR A 1 114 ? -29.404 8.978 16.425 1.00 54.06 114 THR A N 1
ATOM 968 C CA . THR A 1 114 ? -30.681 8.993 15.688 1.00 54.06 114 THR A CA 1
ATOM 969 C C . THR A 1 114 ? -31.820 8.388 16.514 1.00 54.06 114 THR A C 1
ATOM 971 O O . THR A 1 114 ? -32.948 8.865 16.446 1.00 54.06 114 THR A O 1
ATOM 974 N N . GLN A 1 115 ? -31.521 7.383 17.351 1.00 55.53 115 GLN A N 1
ATOM 975 C CA . GLN A 1 115 ? -32.512 6.796 18.260 1.00 55.53 115 GLN A CA 1
ATOM 976 C C . GLN A 1 115 ? -32.888 7.764 19.392 1.00 55.53 115 GLN A C 1
ATOM 978 O O . GLN A 1 115 ? -34.071 7.909 19.672 1.00 55.53 115 GLN A O 1
ATOM 983 N N . MET A 1 116 ? -31.927 8.490 19.984 1.00 56.19 116 MET A N 1
ATOM 984 C CA . MET A 1 116 ? -32.232 9.501 21.012 1.00 56.19 116 MET A CA 1
ATOM 985 C C . MET A 1 116 ? -33.047 10.685 20.472 1.00 56.19 116 MET A C 1
ATOM 987 O O . MET A 1 116 ? -33.942 11.154 21.169 1.00 56.19 116 MET A O 1
ATOM 991 N N . GLN A 1 117 ? -32.787 11.148 19.243 1.00 58.34 117 GLN A N 1
ATOM 992 C CA . GLN A 1 117 ? -33.576 12.232 18.639 1.00 58.34 117 GLN A CA 1
ATOM 993 C C . GLN A 1 117 ? -35.010 11.804 18.315 1.00 58.34 117 GLN A C 1
ATOM 995 O O . GLN A 1 117 ? -35.935 12.572 18.566 1.00 58.34 117 GLN A O 1
ATOM 1000 N N . GLN A 1 118 ? -35.211 10.574 17.829 1.00 61.38 118 GLN A N 1
ATOM 1001 C CA . GLN A 1 118 ? -36.561 10.041 17.620 1.00 61.38 118 GLN A CA 1
ATOM 1002 C C . GLN A 1 118 ? -37.306 9.851 18.944 1.00 61.38 118 GLN A C 1
ATOM 1004 O O . GLN A 1 118 ? -38.484 10.173 19.015 1.00 61.38 118 GLN A O 1
ATOM 1009 N N . GLN A 1 119 ? -36.627 9.409 20.009 1.00 62.06 119 GLN A N 1
ATOM 1010 C CA . GLN A 1 119 ? -37.251 9.221 21.322 1.00 62.06 119 GLN A CA 1
ATOM 1011 C C . GLN A 1 119 ? -37.613 10.553 22.002 1.00 62.06 119 GLN A C 1
ATOM 1013 O O . GLN A 1 119 ? -38.665 10.643 22.630 1.00 62.06 119 GLN A O 1
ATOM 1018 N N . GLN A 1 120 ? -36.789 11.596 21.838 1.00 66.62 120 GLN A N 1
ATOM 1019 C CA . GLN A 1 120 ? -37.099 12.947 22.327 1.00 66.62 120 GLN A CA 1
ATOM 1020 C C . GLN A 1 120 ? -38.240 13.605 21.550 1.00 66.62 120 GLN A C 1
ATOM 1022 O O . GLN A 1 120 ? -39.106 14.210 22.173 1.00 66.62 120 GLN A O 1
ATOM 1027 N N . GLN A 1 121 ? -38.283 13.452 20.221 1.00 69.06 121 GLN A N 1
ATOM 1028 C CA . GLN A 1 121 ? -39.403 13.956 19.421 1.00 69.06 121 GLN A CA 1
ATOM 1029 C C . GLN A 1 121 ? -40.708 13.243 19.779 1.00 69.06 12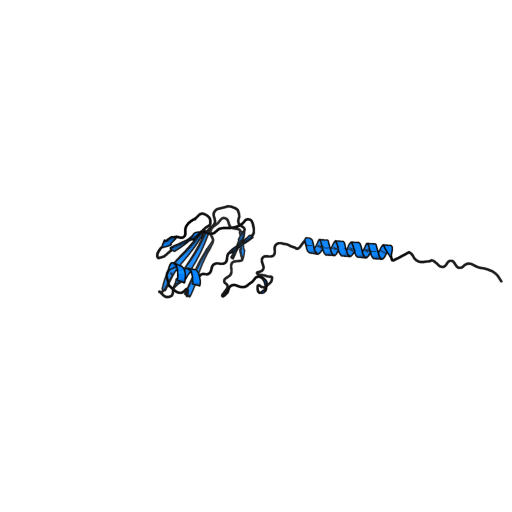1 GLN A C 1
ATOM 1031 O O . GLN A 1 121 ? -41.725 13.904 19.938 1.00 69.06 121 GLN A O 1
ATOM 1036 N N . GLN A 1 122 ? -40.675 11.923 19.995 1.00 71.56 122 GLN A N 1
ATOM 1037 C CA . GLN A 1 122 ? -41.857 11.173 20.422 1.00 71.56 122 GLN A CA 1
ATOM 1038 C C . GLN A 1 122 ? -42.326 11.598 21.822 1.00 71.56 122 GLN A C 1
ATOM 1040 O O . GLN A 1 122 ? -43.520 11.772 22.029 1.00 71.56 122 GLN A O 1
ATOM 1045 N N . GLN A 1 123 ? -41.409 11.824 22.772 1.00 72.75 123 GLN A N 1
ATOM 1046 C CA . GLN A 1 123 ? -41.766 12.323 24.109 1.00 72.75 123 GLN A CA 1
ATOM 1047 C C . GLN A 1 123 ? -42.340 13.745 24.091 1.00 72.75 123 GLN A C 1
ATOM 1049 O O . GLN A 1 123 ? -43.287 14.008 24.824 1.00 72.75 123 GLN A O 1
ATOM 1054 N N . GLN A 1 124 ? -41.811 14.639 23.250 1.00 72.94 124 GLN A N 1
ATOM 1055 C CA . GLN A 1 124 ? -42.361 15.990 23.080 1.00 72.94 124 GLN A CA 1
ATOM 1056 C C . GLN A 1 124 ? -43.761 15.959 22.462 1.00 72.94 124 GLN A C 1
ATOM 1058 O O . GLN A 1 124 ? -44.642 16.674 22.923 1.00 72.94 124 GLN A O 1
ATOM 1063 N N . GLN A 1 125 ? -43.992 15.076 21.489 1.00 71.88 125 GLN A N 1
ATOM 1064 C CA . GLN A 1 125 ? -45.298 14.928 20.847 1.00 71.88 125 GLN A CA 1
ATOM 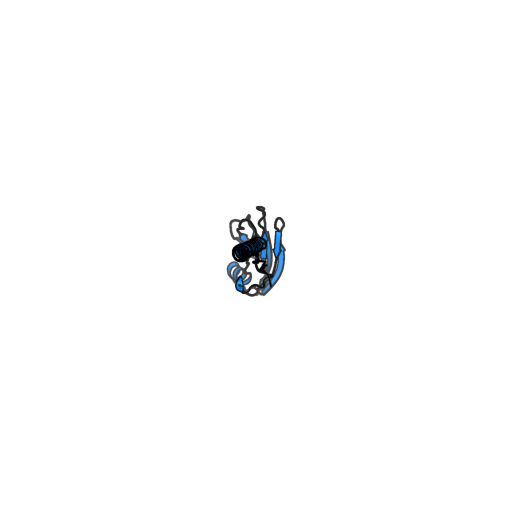1065 C C . GLN A 1 125 ? -46.366 14.385 21.812 1.00 71.88 125 GLN A C 1
ATOM 1067 O O . GLN A 1 125 ? -47.488 14.876 21.815 1.00 71.88 125 GLN A O 1
ATOM 1072 N N . TYR A 1 126 ? -46.008 13.431 22.683 1.00 69.06 126 TYR A N 1
ATOM 1073 C CA . TYR A 1 126 ? -46.904 12.936 23.739 1.00 69.06 126 TYR A CA 1
ATOM 1074 C C . TYR A 1 126 ? -47.224 14.007 24.796 1.00 69.06 126 TYR A C 1
ATOM 1076 O O . TYR A 1 126 ? -48.351 14.062 25.278 1.00 69.06 126 TYR A O 1
ATOM 1084 N N . GLN A 1 127 ? -46.261 14.867 25.149 1.00 68.81 127 GLN A N 1
ATOM 1085 C CA . GLN A 1 127 ? -46.494 15.976 26.084 1.00 68.81 127 GLN A CA 1
ATOM 1086 C C . GLN A 1 127 ? -47.381 17.075 25.477 1.00 68.81 127 GLN A C 1
ATOM 1088 O O . GLN A 1 127 ? -48.252 17.595 26.165 1.00 68.81 127 GLN A O 1
ATOM 1093 N N . GLU A 1 128 ? -47.215 17.391 24.188 1.00 66.06 128 GLU A N 1
ATOM 1094 C CA . GLU A 1 128 ? -48.089 18.337 23.476 1.00 66.06 128 GLU A CA 1
ATOM 1095 C C . GLU A 1 128 ? -49.516 17.790 23.286 1.00 66.06 128 GLU A C 1
ATOM 1097 O O . GLU A 1 128 ? -50.481 18.553 23.370 1.00 66.06 128 GLU A O 1
ATOM 1102 N N . GLU A 1 129 ? -49.677 16.477 23.075 1.00 65.81 129 GLU A N 1
ATOM 1103 C CA . GLU A 1 129 ? -50.993 15.821 23.035 1.00 65.81 129 GLU A CA 1
ATOM 1104 C C . GLU A 1 129 ? -51.678 15.787 24.415 1.00 65.81 129 GLU A C 1
ATOM 1106 O O . GLU A 1 129 ? -52.895 15.970 24.483 1.00 65.81 129 GLU A O 1
ATOM 1111 N N . GLU A 1 130 ? -50.934 15.628 25.518 1.00 61.53 130 GLU A N 1
ATOM 1112 C CA . GLU A 1 130 ? -51.481 15.751 26.882 1.00 61.53 130 GLU A CA 1
ATOM 1113 C C . GLU A 1 130 ? -51.874 17.198 27.239 1.00 61.53 130 GLU A C 1
ATOM 1115 O O . GLU A 1 130 ? -52.876 17.400 27.927 1.00 61.53 130 GLU A O 1
ATOM 1120 N N . GLU A 1 131 ? -51.148 18.213 26.755 1.00 57.47 131 GLU A N 1
ATOM 1121 C CA . GLU A 1 131 ? -51.500 19.626 26.978 1.00 57.47 131 GLU A CA 1
ATOM 1122 C C . GLU A 1 131 ? -52.688 20.103 26.122 1.00 57.47 131 GLU A C 1
ATOM 1124 O O . GLU A 1 131 ? -53.439 20.982 26.553 1.00 57.47 131 GLU A O 1
ATOM 1129 N N . GLN A 1 132 ? -52.900 19.532 24.930 1.00 54.88 132 GLN A N 1
ATOM 1130 C CA . GLN A 1 132 ? -54.033 19.883 24.057 1.00 54.88 132 GLN A CA 1
ATOM 1131 C C . GLN A 1 132 ? -55.277 19.002 24.281 1.00 54.88 132 GLN A C 1
ATOM 1133 O O . GLN A 1 132 ? -56.393 19.412 23.950 1.00 54.88 132 GLN A O 1
ATOM 1138 N N . GLY A 1 133 ? -55.121 17.823 24.887 1.00 51.38 133 GLY A N 1
ATOM 1139 C CA . GLY A 1 133 ? -56.193 16.887 25.228 1.00 51.38 133 GLY A CA 1
ATOM 1140 C C . GLY A 1 133 ? -56.792 17.123 26.614 1.00 51.38 133 GLY A C 1
ATOM 1141 O O . GLY A 1 133 ? -56.740 16.245 27.474 1.00 51.38 133 GLY A O 1
ATOM 1142 N N . GLY A 1 134 ? -57.392 18.295 26.835 1.00 44.81 134 GLY A N 1
ATOM 1143 C CA . GLY A 1 134 ? -58.212 18.554 28.019 1.00 44.81 134 GLY A CA 1
ATOM 1144 C C . GLY A 1 134 ? -59.303 17.485 28.205 1.00 44.81 134 GLY A C 1
ATOM 1145 O O . GLY A 1 134 ? -60.044 17.158 27.280 1.00 44.81 134 GLY A O 1
ATOM 1146 N N . HIS A 1 135 ? -59.367 16.938 29.419 1.00 50.16 135 HIS A N 1
ATOM 1147 C CA . HIS A 1 135 ? -60.263 15.877 29.891 1.00 50.16 135 HIS A CA 1
ATOM 1148 C C . HIS A 1 135 ? -61.762 16.119 29.554 1.00 50.16 135 HIS A C 1
ATOM 1150 O O . HIS A 1 135 ? -62.192 17.269 29.441 1.00 50.16 135 HIS A O 1
ATOM 1156 N N . PRO A 1 136 ? -62.579 15.051 29.415 1.00 49.47 136 PRO A N 1
ATOM 1157 C CA . PRO A 1 136 ? -63.910 15.102 28.826 1.00 49.47 136 PRO A CA 1
ATOM 1158 C C . PRO A 1 136 ? -64.897 15.798 29.764 1.00 49.47 136 PRO A C 1
ATOM 1160 O O . PRO A 1 136 ? -64.944 15.516 30.963 1.00 49.47 136 PRO A O 1
ATOM 1163 N N . GLN A 1 137 ? -65.733 16.677 29.215 1.00 44.38 137 GLN A N 1
ATOM 1164 C CA . GLN A 1 137 ? -66.886 17.198 29.942 1.00 44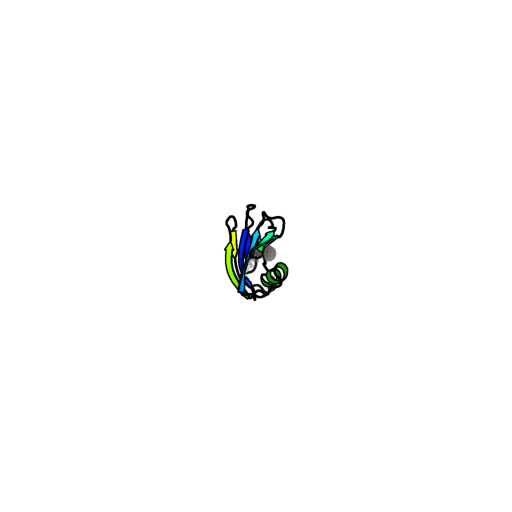.38 137 GLN A CA 1
ATOM 1165 C C . GLN A 1 137 ? -67.921 16.074 30.063 1.00 44.38 137 GLN A C 1
ATOM 1167 O O . GLN A 1 137 ? -68.606 15.724 29.104 1.00 44.38 137 GLN A O 1
ATOM 1172 N N . GLY A 1 138 ? -67.977 15.464 31.248 1.00 46.88 138 GLY A N 1
ATOM 1173 C CA . GLY A 1 138 ? -69.098 14.637 31.668 1.00 46.88 138 GLY A CA 1
ATOM 1174 C C . GLY A 1 138 ? -70.342 15.511 31.784 1.00 46.88 138 GLY A C 1
ATOM 1175 O O . GLY A 1 138 ? -70.388 16.420 32.612 1.00 46.88 138 GLY A O 1
ATOM 1176 N N . ASP A 1 139 ? -71.328 15.240 30.938 1.00 40.62 139 ASP A N 1
ATOM 1177 C CA . ASP A 1 139 ? -72.632 15.887 30.977 1.00 40.62 139 ASP A CA 1
ATOM 1178 C C . ASP A 1 139 ? -73.460 15.284 32.127 1.00 40.62 139 ASP A C 1
ATOM 1180 O O . ASP A 1 139 ? -74.055 14.214 32.003 1.00 40.62 139 ASP A O 1
ATOM 1184 N N . PHE A 1 140 ? -73.437 15.937 33.292 1.00 48.84 140 PHE A N 1
ATOM 1185 C CA . PHE A 1 140 ? -74.428 15.741 34.353 1.00 48.84 140 PHE A CA 1
ATOM 1186 C C . PHE A 1 140 ? -75.547 16.773 34.164 1.00 48.84 140 PHE A C 1
ATOM 1188 O O . PHE A 1 140 ? -75.584 17.804 34.834 1.00 48.84 140 PHE A O 1
ATOM 1195 N N . GLY A 1 141 ? -76.469 16.487 33.247 1.00 41.16 141 GLY A N 1
ATOM 1196 C CA . GLY A 1 141 ? -77.740 17.196 33.124 1.00 41.16 141 GLY A CA 1
ATOM 1197 C C . GLY A 1 141 ? -78.802 16.559 34.017 1.00 41.16 141 GLY A C 1
ATOM 1198 O O . GLY A 1 141 ? -79.440 15.583 33.628 1.00 41.16 141 GLY A O 1
ATOM 1199 N N . GLY A 1 142 ? -78.985 17.098 35.223 1.00 51.75 142 GLY A N 1
ATOM 1200 C CA . GLY A 1 142 ? -80.111 16.785 36.099 1.00 51.75 142 GLY A CA 1
ATOM 1201 C C . GLY A 1 142 ? -80.974 18.019 36.356 1.00 51.75 142 GLY A C 1
ATOM 1202 O O . GLY A 1 142 ? -80.625 18.816 37.212 1.00 51.75 142 GLY A O 1
ATOM 1203 N N . GLU A 1 143 ? -82.112 18.120 35.670 1.00 45.91 143 GLU A N 1
ATOM 1204 C CA . GLU A 1 143 ? -83.331 18.879 36.015 1.00 45.91 143 GLU A CA 1
ATOM 1205 C C . GLU A 1 143 ? -84.479 18.084 35.350 1.00 45.91 143 GLU A C 1
ATOM 1207 O O . GLU A 1 143 ? -84.321 17.613 34.231 1.00 45.91 143 GLU A O 1
ATOM 1212 N N . GLY A 1 144 ? -85.634 17.765 35.928 1.00 47.66 144 GLY A N 1
ATOM 1213 C CA . GLY A 1 144 ? -86.395 18.376 37.006 1.00 47.66 144 GLY A CA 1
ATOM 1214 C C . GLY A 1 144 ? -87.855 18.470 36.529 1.00 47.66 144 GLY A C 1
ATOM 1215 O O . GLY A 1 144 ? -88.136 19.226 35.614 1.00 47.66 144 GLY A O 1
ATOM 1216 N N . ALA A 1 145 ? -88.741 17.680 37.146 1.00 45.62 145 ALA A N 1
ATOM 1217 C CA . ALA A 1 145 ? -90.200 17.845 37.269 1.00 45.62 145 ALA A CA 1
AT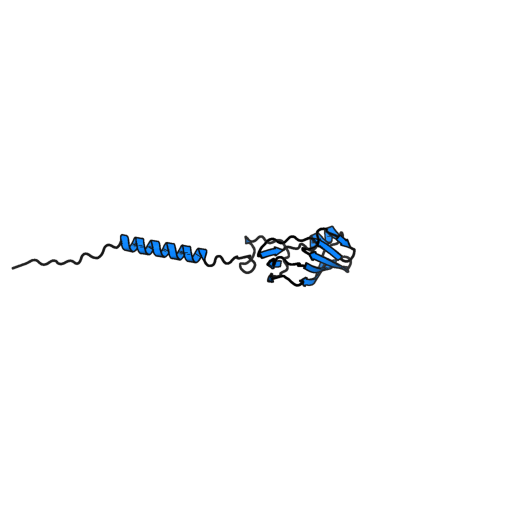OM 1218 C C . ALA A 1 145 ? -91.070 18.218 36.037 1.00 45.62 145 ALA A C 1
ATOM 1220 O O . ALA A 1 145 ? -91.087 19.364 35.596 1.00 45.62 145 ALA A O 1
ATOM 1221 N N . GLN A 1 146 ? -91.973 17.305 35.652 1.00 51.91 146 GLN A N 1
ATOM 1222 C CA . GLN A 1 146 ? -93.427 17.403 35.915 1.00 51.91 146 GLN A CA 1
ATOM 1223 C C . GLN A 1 146 ? -94.124 16.062 35.662 1.00 51.91 146 GLN A C 1
ATOM 1225 O O . GLN A 1 146 ? -93.752 15.381 34.682 1.00 51.91 146 GLN A O 1
#

Foldseek 3Di:
DKKAQPVDKWKKKWWFAWPVRAIAIEMEIQPDDDWDADPRYTYHYDDDDHTMDDDDDDPQVCCCVRPVTGTDDIDDMGIDDRIDDPDDDDDPDDDDLVPDDPSPHPDDCPVPVVVVVVVVVVVVVVVVCVVVPDDDPDDPDDDDDD

Secondary structure (DSSP, 8-state):
-EEEE-SS--EEEEEEEETTS-EEEEEEESS--S-EE-SSEEEEE----SEEEE----HHHHHHHHHS--EEEEEEEEE-SS-EEEE----SS---TTTS-TTTS-----TTHHHHHHHHHHHHHHHHHHHH-PPP----------

InterPro domains:
  IPR007714 CFA20 domain [PF05018] (1-107)
  IPR040441 Cilia- and flagella-associated protein 20/CFAP20DC [PTHR12458] (1-133)